Protein AF-K1Y575-F1 (afdb_monomer_lite)

Sequence (49 aa):
MIVEQDIMASNGVLIAPKGHEVTWSLIKGLKNFSQQGGVKEPILVKVRQ

Structure (mmCIF, N/CA/C/O backbone):
data_AF-K1Y575-F1
#
_entry.id   AF-K1Y575-F1
#
loop_
_atom_site.group_PDB
_atom_site.id
_atom_site.type_symbol
_atom_site.label_atom_id
_atom_site.label_alt_id
_atom_site.label_comp_id
_atom_site.label_asym_id
_atom_site.label_entity_id
_atom_site.label_seq_id
_atom_site.pdbx_PDB_ins_code
_atom_site.Cartn_x
_atom_site.Cartn_y
_atom_site.Cartn_z
_atom_site.occupancy
_atom_site.B_iso_or_equiv
_atom_site.auth_seq_id
_atom_site.auth_comp_id
_atom_site.auth_asym_id
_atom_site.auth_atom_id
_atom_site.pdbx_PDB_model_num
ATOM 1 N N . MET A 1 1 ? 10.257 -2.369 -3.047 1.00 91.50 1 MET A N 1
ATOM 2 C CA . MET A 1 1 ? 9.090 -3.150 -2.565 1.00 91.50 1 MET A CA 1
ATOM 3 C C . MET A 1 1 ? 7.899 -2.774 -3.433 1.00 91.50 1 MET A C 1
ATOM 5 O O . MET A 1 1 ? 7.848 -1.632 -3.861 1.00 91.50 1 MET A O 1
ATOM 9 N N . ILE A 1 2 ? 6.995 -3.694 -3.750 1.00 94.88 2 ILE A N 1
ATOM 10 C CA . ILE A 1 2 ? 5.839 -3.447 -4.629 1.00 94.88 2 ILE A CA 1
ATOM 11 C C . ILE A 1 2 ? 4.573 -3.879 -3.893 1.00 94.88 2 ILE A C 1
ATOM 13 O O . ILE A 1 2 ? 4.599 -4.902 -3.213 1.00 94.88 2 ILE A O 1
ATOM 17 N N . VAL A 1 3 ? 3.484 -3.121 -3.997 1.00 95.06 3 VAL A N 1
ATOM 18 C CA . VAL A 1 3 ? 2.219 -3.508 -3.359 1.00 95.06 3 VAL A CA 1
ATOM 19 C C . VAL A 1 3 ? 1.617 -4.718 -4.084 1.00 95.06 3 VAL A C 1
ATOM 21 O O . VAL A 1 3 ? 1.477 -4.708 -5.306 1.00 95.06 3 VAL A O 1
ATOM 24 N N . GLU A 1 4 ? 1.267 -5.771 -3.345 1.00 95.56 4 GLU A N 1
ATOM 25 C CA . GLU A 1 4 ? 0.763 -7.037 -3.910 1.00 95.56 4 GLU A CA 1
ATOM 26 C C . GLU A 1 4 ? -0.777 -7.071 -4.029 1.00 95.56 4 GLU A C 1
ATOM 28 O O . GLU A 1 4 ? -1.337 -7.959 -4.678 1.00 95.56 4 GLU A O 1
ATOM 33 N N . GLN A 1 5 ? -1.460 -6.073 -3.463 1.00 94.44 5 GLN A N 1
ATOM 34 C CA . GLN A 1 5 ? -2.911 -5.863 -3.514 1.00 94.44 5 GLN A CA 1
ATOM 35 C C . GLN A 1 5 ? -3.241 -4.367 -3.611 1.00 94.44 5 GLN A C 1
ATOM 37 O O . GLN A 1 5 ? -2.374 -3.535 -3.368 1.00 94.44 5 GLN A O 1
ATOM 42 N N . ASP A 1 6 ? -4.482 -4.005 -3.918 1.00 94.94 6 ASP A N 1
ATOM 43 C CA . ASP A 1 6 ? -4.897 -2.602 -3.840 1.00 94.94 6 ASP A CA 1
ATOM 44 C C . ASP A 1 6 ? -4.891 -2.119 -2.381 1.00 94.94 6 ASP A C 1
ATOM 46 O O . ASP A 1 6 ? -5.393 -2.794 -1.474 1.00 94.94 6 ASP A O 1
ATOM 50 N N . ILE A 1 7 ? -4.330 -0.933 -2.146 1.00 93.44 7 ILE A N 1
ATOM 51 C CA . ILE A 1 7 ? -4.423 -0.243 -0.861 1.00 93.44 7 ILE A CA 1
ATOM 52 C C . ILE A 1 7 ? -5.705 0.572 -0.871 1.00 93.44 7 ILE A C 1
ATOM 54 O O . ILE A 1 7 ? -5.822 1.549 -1.608 1.00 93.44 7 ILE A O 1
ATOM 58 N N . MET A 1 8 ? -6.640 0.190 -0.011 1.00 92.50 8 MET A N 1
ATOM 59 C CA . MET A 1 8 ? -7.912 0.881 0.160 1.00 92.50 8 MET A CA 1
ATOM 60 C C . MET A 1 8 ? -7.946 1.610 1.503 1.00 92.50 8 MET A C 1
ATOM 62 O O . MET A 1 8 ? -7.522 1.081 2.537 1.00 92.50 8 MET A O 1
ATOM 66 N N . ALA A 1 9 ? -8.504 2.813 1.499 1.00 90.88 9 ALA A N 1
ATOM 67 C CA . ALA A 1 9 ? -8.932 3.499 2.706 1.00 90.88 9 ALA A CA 1
ATOM 68 C C . ALA A 1 9 ? -10.133 2.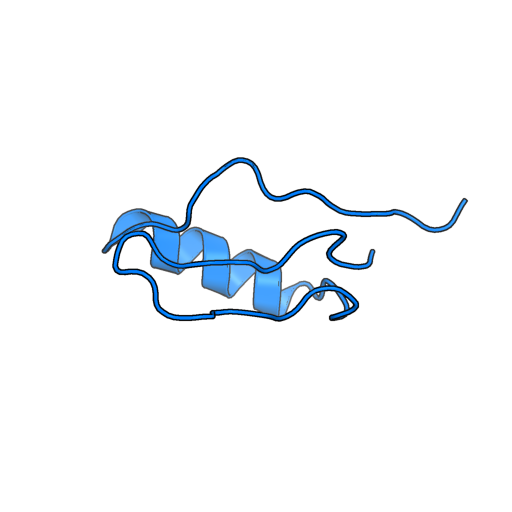776 3.341 1.00 90.88 9 ALA A C 1
ATOM 70 O O . ALA A 1 9 ? -10.871 2.043 2.672 1.00 90.88 9 ALA A O 1
ATOM 71 N N . SER A 1 10 ? -10.378 3.016 4.631 1.00 88.00 10 SER A N 1
ATOM 72 C CA . SER A 1 10 ? -11.533 2.444 5.347 1.00 88.00 10 SER A CA 1
ATOM 73 C C . SER A 1 10 ? -12.877 2.792 4.694 1.00 88.00 10 SER A C 1
ATOM 75 O O . SER A 1 10 ? -13.813 1.999 4.745 1.00 88.00 10 SER A O 1
ATOM 77 N N . ASN A 1 11 ? -12.956 3.955 4.043 1.00 87.19 11 ASN A N 1
ATOM 78 C CA . ASN A 1 11 ? -14.137 4.446 3.328 1.00 87.19 11 ASN A CA 1
ATOM 79 C C . ASN A 1 11 ? -14.257 3.927 1.878 1.00 87.19 11 ASN A C 1
ATOM 81 O O . ASN A 1 11 ? -15.146 4.363 1.153 1.00 87.19 11 ASN A O 1
ATOM 85 N N . GLY A 1 12 ? -13.373 3.024 1.441 1.00 88.44 12 GLY A N 1
ATOM 86 C CA . GLY A 1 12 ? -13.404 2.424 0.104 1.00 88.44 12 GLY A CA 1
ATOM 87 C C . GLY A 1 12 ? -12.682 3.215 -0.990 1.00 88.44 12 GLY A C 1
ATOM 88 O O . GLY A 1 12 ? -12.668 2.765 -2.133 1.00 88.44 12 GLY A O 1
ATOM 89 N N . VAL A 1 13 ? -12.054 4.352 -0.670 1.00 90.69 13 VAL A N 1
ATOM 90 C CA . VAL A 1 13 ? -11.220 5.091 -1.632 1.00 90.69 13 VAL A CA 1
ATOM 91 C C . VAL A 1 13 ? -9.929 4.318 -1.918 1.00 90.69 13 VAL A C 1
ATOM 93 O O . VAL A 1 13 ? -9.232 3.898 -0.994 1.00 90.69 13 VAL A O 1
ATOM 96 N N . LEU A 1 14 ? -9.585 4.168 -3.198 1.00 91.62 14 LEU A N 1
ATOM 97 C CA . LEU A 1 14 ? -8.310 3.599 -3.634 1.00 91.62 14 LEU A CA 1
ATOM 98 C C . LEU A 1 14 ? -7.166 4.580 -3.350 1.00 91.62 14 LEU A C 1
ATOM 100 O O . LEU A 1 14 ? -7.164 5.700 -3.855 1.00 91.62 14 LEU A O 1
ATOM 104 N N . ILE A 1 15 ? -6.183 4.149 -2.562 1.00 91.69 15 ILE A N 1
ATOM 105 C CA . ILE A 1 15 ? -4.989 4.935 -2.220 1.00 91.69 15 ILE A CA 1
ATOM 106 C C . ILE A 1 15 ? -3.852 4.636 -3.195 1.00 91.69 15 ILE A C 1
ATOM 108 O O . ILE A 1 15 ? -3.204 5.551 -3.697 1.00 91.69 15 ILE A O 1
ATOM 112 N N . ALA A 1 16 ? -3.594 3.354 -3.455 1.00 93.50 16 ALA A N 1
ATOM 113 C CA . ALA A 1 16 ? -2.575 2.920 -4.400 1.00 93.50 16 ALA A CA 1
ATOM 114 C C . ALA A 1 16 ? -2.961 1.562 -5.001 1.00 93.50 16 ALA A C 1
ATOM 116 O O . ALA A 1 16 ? -3.385 0.677 -4.255 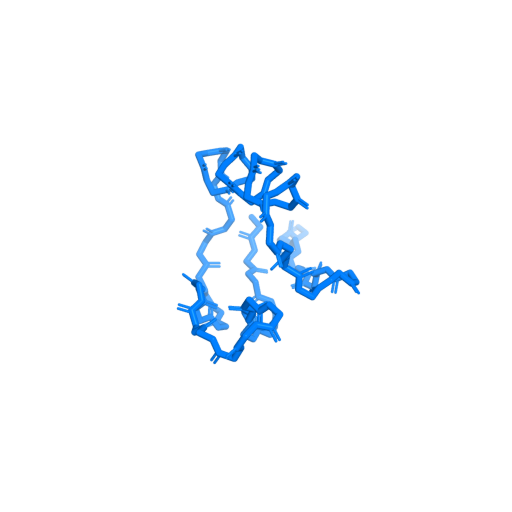1.00 93.50 16 ALA A O 1
ATOM 117 N N . PRO A 1 17 ? -2.807 1.372 -6.318 1.00 95.75 17 PRO A N 1
ATOM 118 C CA . PRO A 1 17 ? -3.125 0.105 -6.960 1.00 95.75 17 PRO A CA 1
ATOM 119 C C . PRO A 1 17 ? -2.061 -0.965 -6.683 1.00 95.75 17 PRO A C 1
ATOM 121 O O . PRO A 1 17 ? -0.895 -0.660 -6.401 1.00 95.75 17 PRO A O 1
ATOM 124 N N . LYS A 1 18 ? -2.436 -2.235 -6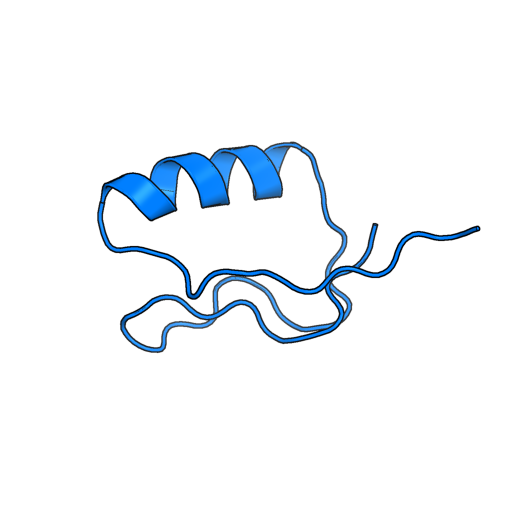.854 1.00 96.12 18 LYS A N 1
ATOM 125 C CA . LYS A 1 18 ? -1.487 -3.347 -6.963 1.00 96.12 18 LYS A CA 1
ATOM 126 C C . LYS A 1 18 ? -0.428 -3.038 -8.026 1.00 96.12 18 LYS A C 1
ATOM 128 O O . LYS A 1 18 ? -0.726 -2.516 -9.097 1.00 96.12 18 LYS A O 1
ATOM 133 N N . GLY A 1 19 ? 0.822 -3.397 -7.744 1.00 95.38 19 GLY A N 1
ATOM 134 C CA . GLY A 1 19 ? 1.949 -3.135 -8.638 1.00 95.38 19 GLY A CA 1
ATOM 135 C C . GLY A 1 19 ? 2.591 -1.763 -8.435 1.00 95.38 19 GLY A C 1
ATOM 136 O O . GLY A 1 19 ? 3.657 -1.513 -8.995 1.00 95.38 19 GLY A O 1
ATOM 137 N N . HIS A 1 20 ? 2.002 -0.895 -7.607 1.00 95.00 20 HIS A N 1
ATOM 138 C CA . HIS A 1 20 ? 2.611 0.382 -7.264 1.00 95.00 20 HIS A CA 1
ATOM 139 C C . HIS A 1 20 ? 3.892 0.177 -6.447 1.00 95.00 20 HIS A C 1
ATOM 141 O O . HIS A 1 20 ? 3.979 -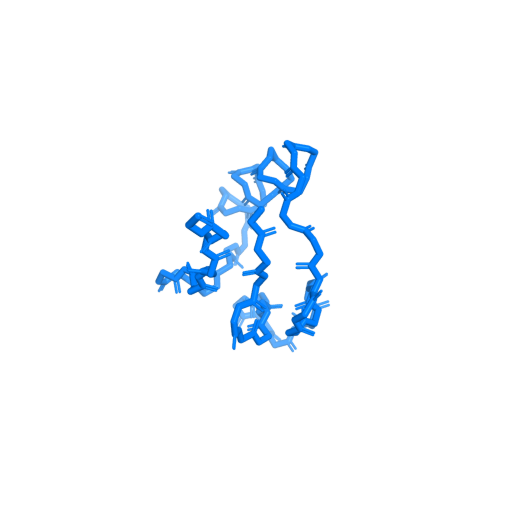0.707 -5.587 1.00 95.00 20 HIS A O 1
ATOM 147 N N . GLU A 1 21 ? 4.904 0.996 -6.715 1.00 95.56 21 GLU A N 1
ATOM 148 C CA . GLU A 1 21 ? 6.154 0.948 -5.972 1.00 95.56 21 GLU A CA 1
ATOM 149 C C . GLU A 1 21 ? 5.966 1.515 -4.562 1.00 95.56 21 GLU A C 1
ATOM 151 O O . GLU A 1 21 ? 5.442 2.608 -4.355 1.00 95.56 21 GLU A O 1
ATOM 156 N N . VAL A 1 22 ? 6.434 0.771 -3.565 1.00 94.69 22 VAL A N 1
ATOM 157 C CA . VAL A 1 22 ? 6.460 1.236 -2.183 1.00 94.69 22 VAL A CA 1
ATOM 158 C C . VAL A 1 22 ? 7.680 2.127 -1.993 1.00 94.69 22 VAL A C 1
ATOM 160 O O . VAL A 1 22 ? 8.809 1.647 -1.879 1.00 94.69 22 VAL A O 1
ATOM 163 N N . THR A 1 23 ? 7.423 3.431 -1.933 1.00 95.38 23 THR A N 1
ATOM 164 C CA . THR A 1 23 ? 8.416 4.466 -1.634 1.00 95.38 23 THR A CA 1
ATOM 165 C C . THR A 1 23 ? 8.333 4.908 -0.172 1.00 95.38 23 THR A C 1
ATOM 167 O O . THR A 1 23 ? 7.322 4.708 0.506 1.00 95.38 23 THR A O 1
ATOM 170 N N . TRP A 1 24 ? 9.379 5.572 0.328 1.00 93.69 24 TRP A N 1
ATOM 171 C CA . TRP A 1 24 ? 9.365 6.137 1.682 1.00 93.69 24 TRP A CA 1
ATOM 172 C C . TRP A 1 24 ? 8.251 7.175 1.878 1.00 93.69 24 TRP A C 1
ATOM 174 O O . TRP A 1 24 ? 7.590 7.199 2.917 1.00 93.69 24 TRP A O 1
ATOM 184 N N . SER A 1 25 ? 8.000 7.999 0.858 1.00 94.62 25 SER A N 1
ATOM 185 C CA . SER A 1 25 ? 6.919 8.987 0.868 1.00 94.62 25 SER A CA 1
ATOM 186 C C . SER A 1 25 ? 5.548 8.328 1.005 1.00 94.62 25 SER A C 1
ATOM 188 O O . SER A 1 25 ? 4.730 8.804 1.791 1.00 94.62 25 SER A O 1
ATOM 190 N N . LEU A 1 26 ? 5.322 7.204 0.310 1.00 93.00 26 LEU A N 1
ATOM 191 C CA . LEU A 1 26 ? 4.090 6.427 0.442 1.00 93.00 26 LEU A CA 1
ATOM 192 C C . LEU A 1 26 ? 3.930 5.891 1.869 1.00 93.00 26 LEU A C 1
ATOM 194 O O . LEU A 1 26 ? 2.887 6.098 2.479 1.00 93.00 26 LEU A O 1
ATOM 198 N N . ILE A 1 27 ? 4.973 5.277 2.436 1.00 92.94 27 ILE A N 1
ATOM 199 C CA . ILE A 1 27 ? 4.944 4.757 3.815 1.00 92.94 27 ILE A CA 1
ATOM 200 C C . ILE A 1 27 ? 4.622 5.876 4.815 1.00 92.94 27 ILE A C 1
ATOM 202 O O . ILE A 1 27 ? 3.758 5.713 5.678 1.00 92.94 27 ILE A O 1
ATOM 206 N N . LYS A 1 28 ? 5.286 7.031 4.691 1.00 94.12 28 LYS A N 1
ATOM 207 C CA . LYS A 1 28 ? 5.046 8.189 5.562 1.00 94.12 28 LYS A CA 1
ATOM 208 C C . LYS A 1 28 ? 3.608 8.698 5.432 1.00 94.12 28 LYS A C 1
ATOM 210 O O . LYS A 1 28 ? 2.970 8.970 6.446 1.00 94.12 28 LYS A O 1
ATOM 215 N N . GLY A 1 29 ? 3.093 8.796 4.205 1.00 92.06 29 GLY A N 1
ATOM 216 C CA . GLY A 1 29 ? 1.711 9.192 3.933 1.00 92.06 29 GLY A CA 1
ATOM 217 C C . GLY A 1 29 ? 0.698 8.234 4.558 1.00 92.06 29 GLY A C 1
ATOM 218 O O . GLY A 1 29 ? -0.188 8.678 5.282 1.00 92.06 29 GLY A O 1
ATOM 219 N N . LEU A 1 30 ? 0.880 6.925 4.359 1.00 91.75 30 LEU A N 1
ATOM 220 C CA . LEU A 1 30 ? 0.016 5.884 4.922 1.00 91.75 30 LEU A CA 1
ATOM 221 C C . LEU A 1 30 ? 0.008 5.917 6.456 1.00 91.75 30 LEU A C 1
ATOM 223 O O . LEU A 1 30 ? -1.060 5.849 7.058 1.00 91.75 30 LEU A O 1
ATOM 227 N N . LYS A 1 31 ? 1.174 6.092 7.090 1.00 90.75 31 LYS A N 1
ATOM 228 C CA . LYS A 1 31 ? 1.294 6.181 8.553 1.00 90.75 31 LYS A CA 1
ATOM 229 C C . LYS A 1 31 ? 0.610 7.421 9.135 1.00 90.75 31 LYS A C 1
ATOM 231 O O . LYS A 1 31 ? 0.043 7.356 10.218 1.00 90.75 31 LYS A O 1
ATOM 236 N N . ASN A 1 32 ? 0.669 8.552 8.438 1.00 91.12 32 ASN A N 1
ATOM 237 C CA . ASN A 1 32 ? -0.045 9.755 8.864 1.00 91.12 32 ASN A CA 1
ATOM 238 C C . ASN A 1 32 ? -1.558 9.591 8.670 1.00 91.12 32 ASN A C 1
ATOM 240 O O . ASN A 1 32 ? -2.348 9.973 9.529 1.00 91.12 32 ASN A O 1
ATOM 244 N N . PHE A 1 33 ? -1.960 8.999 7.546 1.00 88.62 33 PHE A N 1
ATOM 245 C CA . PHE A 1 33 ? -3.363 8.802 7.202 1.00 88.62 33 PHE A CA 1
ATOM 246 C C . PHE A 1 33 ? -4.053 7.758 8.096 1.00 88.62 33 PHE A C 1
ATOM 248 O O . PHE A 1 33 ? -5.236 7.906 8.422 1.00 88.62 33 PHE A O 1
ATOM 255 N N . SER A 1 34 ? -3.318 6.750 8.580 1.00 86.19 34 SER A N 1
ATOM 256 C CA . SER A 1 34 ? -3.860 5.762 9.517 1.00 86.19 34 SER A CA 1
ATOM 257 C C . SER A 1 34 ? -4.326 6.378 10.844 1.00 86.19 34 SER A C 1
ATOM 259 O O . SER A 1 34 ? -5.217 5.825 11.479 1.00 86.19 34 SER A O 1
ATOM 261 N N . GLN A 1 35 ? -3.821 7.560 11.219 1.00 83.75 35 GLN A N 1
ATOM 262 C CA . GLN A 1 35 ? -4.217 8.269 12.442 1.00 83.75 35 GLN A CA 1
ATOM 263 C C . GLN A 1 35 ? -5.549 9.035 12.332 1.00 83.75 35 GLN A C 1
ATOM 265 O O . GLN A 1 35 ? -6.112 9.389 13.363 1.00 83.75 35 GLN A O 1
ATOM 270 N N . GLN A 1 36 ? -6.045 9.328 11.120 1.00 80.12 36 GLN A N 1
ATOM 271 C CA . GLN A 1 36 ? -7.157 10.281 10.909 1.00 80.12 36 GLN A CA 1
ATOM 272 C C . GLN A 1 36 ? -8.433 9.670 10.304 1.00 80.12 36 GLN A C 1
ATOM 274 O O . GLN A 1 36 ? -9.495 10.281 10.355 1.00 80.12 36 GLN A O 1
ATOM 279 N N . GLY A 1 37 ? -8.350 8.474 9.725 1.00 70.25 37 GLY A N 1
ATOM 280 C CA . GLY A 1 37 ? -9.479 7.822 9.040 1.00 70.25 37 GLY A CA 1
ATOM 281 C C . GLY A 1 37 ? -9.186 6.390 8.590 1.00 70.25 37 GLY A C 1
ATOM 282 O O . GLY A 1 37 ? -10.103 5.607 8.337 1.00 70.25 37 GLY A O 1
ATOM 283 N N . GLY A 1 38 ? -7.905 6.017 8.579 1.00 79.31 38 GLY A N 1
ATOM 284 C CA . GLY A 1 38 ? -7.475 4.631 8.497 1.00 79.31 38 GLY A CA 1
ATOM 285 C C . GLY A 1 38 ? -7.284 4.131 7.069 1.00 79.31 38 GLY A C 1
ATOM 286 O O . GLY A 1 38 ? -8.075 4.399 6.161 1.00 79.31 38 GLY A O 1
ATOM 287 N N . VAL A 1 39 ? -6.234 3.339 6.900 1.00 86.56 39 VAL A N 1
ATOM 288 C CA . VAL A 1 39 ? -6.087 2.392 5.792 1.00 86.56 39 VAL A CA 1
ATOM 289 C C . VAL A 1 39 ? -6.511 1.020 6.294 1.00 86.56 39 VAL A C 1
ATOM 291 O O . VAL A 1 39 ? -6.410 0.749 7.491 1.00 86.56 39 VAL A O 1
ATOM 294 N N . LYS A 1 40 ? -6.954 0.131 5.404 1.00 83.81 40 LYS A N 1
ATOM 295 C CA . LYS A 1 40 ? -7.117 -1.274 5.792 1.00 83.81 40 LYS A CA 1
ATOM 296 C C . LYS A 1 40 ? -5.740 -1.910 5.962 1.00 83.81 40 LYS A C 1
ATOM 298 O O . LYS A 1 40 ? -5.045 -2.168 4.983 1.00 83.81 40 LYS A O 1
ATOM 303 N N . GLU A 1 41 ? -5.356 -2.133 7.211 1.00 84.00 41 GLU A N 1
ATOM 304 C CA . GLU A 1 41 ? -4.156 -2.883 7.578 1.00 84.00 41 GLU A CA 1
ATOM 305 C C . GLU A 1 41 ? -4.492 -4.372 7.785 1.00 84.00 41 GLU A C 1
ATOM 307 O O . GLU A 1 41 ? -5.624 -4.691 8.162 1.00 84.00 41 GLU A O 1
ATOM 312 N N . PRO A 1 42 ? -3.536 -5.299 7.575 1.00 89.50 42 PRO A N 1
ATOM 313 C CA . PRO A 1 42 ? -2.170 -5.094 7.077 1.00 89.50 42 PRO A CA 1
ATOM 314 C C . PRO A 1 42 ? -2.089 -4.923 5.545 1.00 89.50 42 PRO A C 1
ATOM 316 O O . PRO A 1 42 ? -2.917 -5.445 4.803 1.00 89.50 42 PRO A O 1
ATOM 319 N N . ILE A 1 43 ? 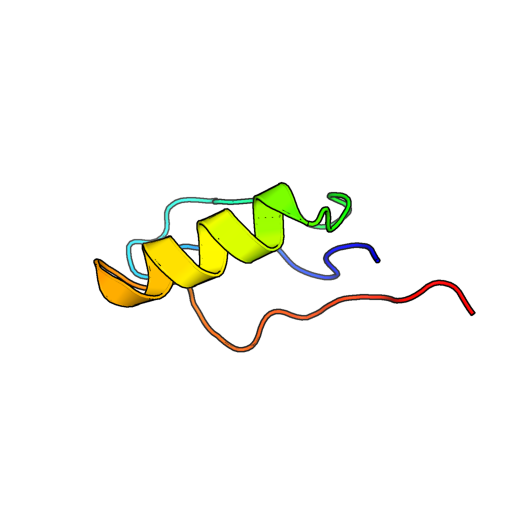-1.054 -4.219 5.065 1.00 91.38 43 ILE A N 1
ATOM 320 C CA . ILE A 1 43 ? -0.797 -4.005 3.628 1.00 91.38 43 ILE A CA 1
ATOM 321 C C . ILE A 1 43 ? 0.193 -5.053 3.114 1.00 91.38 43 ILE A C 1
ATOM 323 O O . ILE A 1 43 ? 1.330 -5.129 3.584 1.00 91.38 43 ILE A O 1
ATOM 327 N N . LEU A 1 44 ? -0.223 -5.836 2.116 1.00 93.31 44 LEU A N 1
ATOM 328 C CA . LEU A 1 44 ? 0.610 -6.877 1.521 1.00 93.31 44 LEU A CA 1
ATOM 329 C C . LEU A 1 44 ? 1.599 -6.292 0.505 1.00 93.31 44 LEU A C 1
ATOM 331 O O . LEU A 1 44 ? 1.221 -5.572 -0.424 1.00 93.31 44 LEU A O 1
ATOM 335 N N . VAL A 1 45 ? 2.875 -6.633 0.667 1.00 94.31 45 VAL A N 1
ATOM 336 C CA . VAL A 1 45 ? 3.972 -6.128 -0.164 1.00 94.31 45 VAL A CA 1
ATOM 337 C C . VAL A 1 45 ? 4.896 -7.257 -0.596 1.00 94.31 45 VAL A C 1
ATOM 339 O O . VAL A 1 45 ? 5.211 -8.161 0.176 1.00 94.31 45 VAL A O 1
ATOM 342 N N . LYS A 1 46 ? 5.382 -7.168 -1.832 1.00 95.12 46 LYS A N 1
ATOM 343 C CA . LYS A 1 46 ? 6.406 -8.037 -2.399 1.00 95.12 46 LYS A CA 1
ATOM 344 C C . LYS A 1 46 ? 7.760 -7.333 -2.375 1.00 95.12 46 LYS A C 1
ATOM 346 O O . LYS A 1 46 ? 7.914 -6.211 -2.869 1.00 95.12 46 LYS A O 1
ATOM 351 N N . VAL A 1 47 ? 8.765 -7.989 -1.808 1.00 92.38 47 VAL A N 1
ATOM 352 C CA . VAL A 1 47 ? 10.161 -7.529 -1.827 1.00 92.38 47 VAL A CA 1
ATOM 353 C C . VAL A 1 47 ? 10.885 -8.286 -2.940 1.00 92.38 47 VAL A C 1
ATOM 355 O O . VAL A 1 47 ? 10.645 -9.480 -3.115 1.00 92.38 47 VAL A O 1
ATOM 358 N N . ARG A 1 48 ? 11.715 -7.604 -3.740 1.00 79.19 48 ARG A N 1
ATOM 359 C CA . ARG A 1 48 ? 12.607 -8.308 -4.676 1.00 79.19 48 ARG A CA 1
ATOM 360 C C . ARG A 1 48 ? 13.699 -8.979 -3.837 1.00 79.19 48 ARG A C 1
ATOM 362 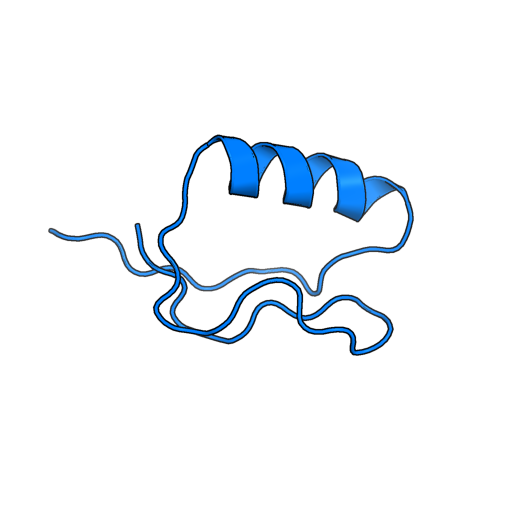O O . ARG A 1 48 ? 14.283 -8.294 -2.998 1.00 79.19 48 ARG A O 1
ATOM 369 N N . GLN A 1 49 ? 13.869 -10.288 -4.017 1.00 63.16 49 GLN A N 1
ATOM 370 C CA . GLN A 1 49 ? 14.994 -11.052 -3.473 1.00 63.16 49 GLN A CA 1
ATOM 371 C C . GLN A 1 49 ? 16.254 -10.777 -4.287 1.00 63.16 49 GLN A C 1
ATOM 373 O O . GLN A 1 49 ? 16.102 -10.527 -5.506 1.00 63.16 49 GLN A O 1
#

pLDDT: mean 90.15, std 6.56, range [63.16, 96.12]

Foldseek 3Di:
DFFQAFWAFPVGDTPGGGRHDDDPVSVVVQVVVCVPGHIPDDTDDDDDD

Radius of gyration: 10.38 Å; chains: 1; bounding box: 29×21×21 Å

Secondary structure (DSSP, 8-state):
-EESS-EEBTTS-EEE-TT-B--HHHHHHHHHHTTTT-B-SSPPEEPP-